Protein AF-A0AAE3ZA88-F1 (afdb_monomer_lite)

Organism: NCBI:txid1352928

Foldseek 3Di:
DDDDDPPPPPPDPDPPPDPVVVVVVVVVVVVVVVVVVVVVCVVDPDPVVCPVVVVVVVVVVVVVLVVVVVQQDQDPVQFGPPQDDDPVCRHPPHPSVVVCCCVVPVVVVVVVVVVVVVCVVVPDPDD

Secondary structure (DSSP, 8-state):
-PPP-------PPP--S--HHHHHHHHHHHHHHHHHHHHHHHHH--HHHHHHHHHHHHHHHHHHHHHHHHHT-B-TTSBBSSS-SSTTTTBSS-HHHHHHHIIIIIHHHHHHHHHHHHHHHHS----

Radius of gyration: 26.82 Å; chains: 1; bounding box: 41×98×63 Å

Structure (mmCIF, N/CA/C/O backbone):
data_AF-A0AAE3ZA88-F1
#
_entry.id   AF-A0AAE3ZA88-F1
#
loop_
_atom_site.group_PDB
_atom_site.id
_atom_site.type_symbol
_atom_site.label_atom_id
_atom_site.label_alt_id
_atom_site.label_comp_id
_atom_site.label_asym_id
_atom_site.label_entity_id
_atom_site.label_seq_id
_atom_site.pdbx_PDB_ins_code
_atom_site.Cartn_x
_atom_site.Cartn_y
_atom_site.Cartn_z
_atom_site.occupancy
_atom_site.B_iso_or_equiv
_atom_site.auth_seq_id
_atom_site.auth_comp_id
_atom_site.auth_asym_id
_atom_site.auth_atom_id
_atom_site.pdbx_PDB_model_num
ATOM 1 N N . MET A 1 1 ? 14.284 69.564 -26.352 1.00 39.41 1 MET A N 1
ATOM 2 C CA . MET A 1 1 ? 14.855 68.205 -26.454 1.00 39.41 1 MET A CA 1
ATOM 3 C C . MET A 1 1 ? 14.712 67.571 -25.082 1.00 39.41 1 MET A C 1
ATOM 5 O O . MET A 1 1 ? 15.468 67.920 -24.188 1.00 39.41 1 MET A O 1
ATOM 9 N N . THR A 1 2 ? 13.648 66.800 -24.874 1.00 43.59 2 THR A N 1
ATOM 10 C CA . THR A 1 2 ? 13.311 66.148 -23.598 1.00 43.59 2 THR A CA 1
ATOM 11 C C . THR A 1 2 ? 13.916 64.750 -23.550 1.00 43.59 2 THR A C 1
ATOM 13 O O . THR A 1 2 ? 13.962 64.069 -24.574 1.00 43.59 2 THR A O 1
ATOM 16 N N . LEU A 1 3 ? 14.408 64.382 -22.364 1.00 48.00 3 LEU A N 1
ATOM 17 C CA . LEU A 1 3 ? 14.983 63.083 -22.032 1.00 48.00 3 LEU A CA 1
ATOM 18 C C . LEU A 1 3 ? 14.007 61.953 -22.383 1.00 48.00 3 LEU A C 1
ATOM 20 O O . LEU A 1 3 ? 12.818 62.058 -22.096 1.00 48.00 3 LEU A O 1
ATOM 24 N N . GLY A 1 4 ? 14.519 60.903 -23.022 1.00 46.69 4 GLY A N 1
ATOM 25 C CA . GLY A 1 4 ? 13.799 59.648 -23.192 1.00 46.69 4 GLY A CA 1
ATOM 26 C C . GLY A 1 4 ? 13.935 58.819 -21.922 1.00 46.69 4 GLY A C 1
ATOM 27 O O . GLY A 1 4 ? 15.050 58.471 -21.538 1.00 46.69 4 GLY A O 1
ATOM 28 N N . ASP A 1 5 ? 12.805 58.542 -21.282 1.00 55.22 5 ASP A N 1
ATOM 29 C CA . ASP A 1 5 ? 12.684 57.591 -20.185 1.00 55.22 5 ASP A CA 1
ATOM 30 C C . ASP A 1 5 ? 12.864 56.166 -20.730 1.00 55.22 5 ASP A C 1
ATOM 32 O O . ASP A 1 5 ? 12.017 55.649 -21.462 1.00 55.22 5 ASP A O 1
ATOM 36 N N . ASP A 1 6 ? 13.986 55.534 -20.390 1.00 52.75 6 ASP A N 1
ATOM 37 C CA . ASP A 1 6 ? 14.231 54.115 -20.644 1.00 52.75 6 ASP A CA 1
ATOM 38 C C . ASP A 1 6 ? 13.546 53.305 -19.531 1.00 52.75 6 ASP A C 1
ATOM 40 O O . ASP A 1 6 ? 14.092 53.074 -18.450 1.00 52.75 6 ASP A O 1
ATOM 44 N N . VAL A 1 7 ? 12.282 52.944 -19.769 1.00 59.91 7 VAL A N 1
ATOM 45 C CA . VAL A 1 7 ? 11.532 52.001 -18.932 1.00 59.91 7 VAL A CA 1
ATOM 46 C C . VAL A 1 7 ? 12.104 50.609 -19.185 1.00 59.91 7 VAL A C 1
ATOM 48 O O . VAL A 1 7 ? 11.690 49.895 -20.096 1.00 59.91 7 VAL A O 1
ATOM 51 N N . THR A 1 8 ? 13.069 50.213 -18.362 1.00 55.62 8 THR A N 1
ATOM 52 C CA . THR A 1 8 ? 13.446 48.808 -18.221 1.00 55.62 8 THR A CA 1
ATOM 53 C C . THR A 1 8 ? 12.333 48.094 -17.460 1.00 55.62 8 THR A C 1
ATOM 55 O O . THR A 1 8 ? 12.287 48.076 -16.230 1.00 55.62 8 THR A O 1
ATOM 58 N N . ASP A 1 9 ? 11.402 47.524 -18.227 1.00 47.75 9 ASP A N 1
ATOM 59 C CA . ASP A 1 9 ? 10.426 46.538 -17.773 1.00 47.75 9 ASP A CA 1
ATOM 60 C C . ASP A 1 9 ? 11.183 45.339 -17.184 1.00 47.75 9 ASP A C 1
ATOM 62 O O . ASP A 1 9 ? 11.622 44.420 -17.880 1.00 47.75 9 ASP A O 1
ATOM 66 N N . THR A 1 10 ? 11.410 45.389 -15.871 1.00 55.22 10 THR A N 1
ATOM 67 C CA . THR A 1 10 ? 11.843 44.238 -15.083 1.00 55.22 10 THR A CA 1
ATOM 68 C C . THR A 1 10 ? 10.648 43.304 -14.968 1.00 55.22 10 THR A C 1
ATOM 70 O O . THR A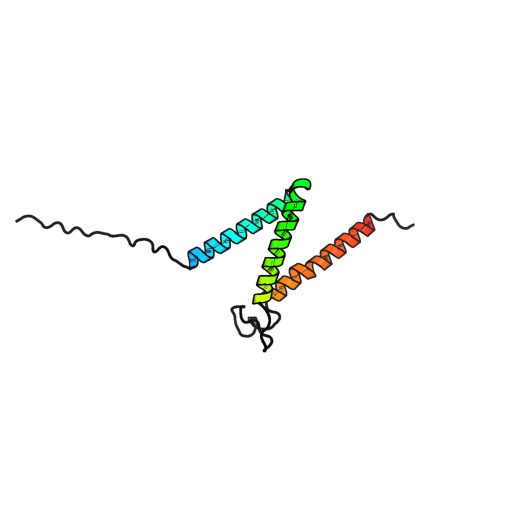 1 10 ? 9.974 43.238 -13.939 1.00 55.22 10 THR A O 1
ATOM 73 N N . ARG A 1 11 ? 10.374 42.563 -16.041 1.00 54.34 11 ARG A N 1
ATOM 74 C CA . ARG A 1 11 ? 9.493 41.409 -15.961 1.00 54.34 11 ARG A CA 1
ATOM 75 C C . ARG A 1 11 ? 10.243 40.328 -15.193 1.00 54.34 11 ARG A C 1
ATOM 77 O O . ARG A 1 11 ? 11.149 39.685 -15.723 1.00 54.34 11 ARG A O 1
ATOM 84 N N . ALA A 1 12 ? 9.898 40.173 -13.916 1.00 57.25 12 ALA A N 1
ATOM 85 C CA . ALA A 1 12 ? 10.302 39.012 -13.136 1.00 57.25 12 ALA A CA 1
ATOM 86 C C . ALA A 1 12 ? 9.965 37.740 -13.937 1.00 57.25 12 ALA A C 1
ATOM 88 O O . ALA A 1 12 ? 8.911 37.704 -14.582 1.00 57.25 12 ALA A O 1
ATOM 89 N N . PRO A 1 13 ? 10.828 36.710 -13.937 1.00 55.28 13 PRO A N 1
ATOM 90 C CA . PRO A 1 13 ? 10.462 35.440 -14.539 1.00 55.28 13 PRO A CA 1
ATOM 91 C C . PRO A 1 13 ? 9.198 34.939 -13.836 1.00 55.28 13 PRO A C 1
ATOM 93 O O . PRO A 1 13 ? 9.199 34.724 -12.623 1.00 55.28 13 PRO A O 1
ATOM 96 N N . GLU A 1 14 ? 8.109 34.815 -14.597 1.00 54.88 14 GLU A N 1
ATOM 97 C CA . GLU A 1 14 ? 6.898 34.128 -14.155 1.00 54.88 14 GLU A CA 1
ATOM 98 C C . GLU A 1 14 ? 7.341 32.756 -13.622 1.00 54.88 14 GLU A C 1
ATOM 100 O O . GLU A 1 14 ? 8.092 32.064 -14.321 1.00 54.88 14 GLU A O 1
ATOM 105 N N . PRO A 1 15 ? 6.963 32.359 -12.397 1.00 54.22 15 PRO A N 1
ATOM 106 C CA . PRO A 1 15 ? 7.306 31.039 -11.902 1.00 54.22 15 PRO A CA 1
ATOM 107 C C . PRO A 1 15 ? 6.656 30.004 -12.822 1.00 54.22 15 PRO A C 1
ATOM 109 O O . PRO A 1 15 ? 5.435 29.852 -12.846 1.00 54.22 15 PRO A O 1
ATOM 112 N N . ASP A 1 16 ? 7.496 29.328 -13.603 1.00 58.72 16 ASP A N 1
ATOM 113 C CA . ASP A 1 16 ? 7.119 28.222 -14.470 1.00 58.72 16 ASP A CA 1
ATOM 114 C C . ASP A 1 16 ? 6.375 27.174 -13.631 1.00 58.72 16 ASP A C 1
ATOM 116 O O . ASP A 1 16 ? 6.922 26.575 -12.701 1.00 58.72 16 ASP A O 1
ATOM 120 N N . GLY A 1 17 ? 5.081 27.014 -13.906 1.00 57.22 17 GLY A N 1
ATOM 121 C CA . GLY A 1 17 ? 4.135 26.248 -13.092 1.00 57.22 17 GLY A CA 1
ATOM 122 C C . GLY A 1 17 ? 4.332 24.731 -13.130 1.00 57.22 17 GLY A C 1
ATOM 123 O O . GLY A 1 17 ? 3.452 23.992 -12.688 1.00 57.22 17 GLY A O 1
ATOM 124 N N . THR A 1 18 ? 5.454 24.237 -13.654 1.00 63.47 18 THR A N 1
ATOM 125 C CA . THR A 1 18 ? 5.627 22.808 -13.925 1.00 63.47 18 THR A CA 1
ATOM 126 C C . THR A 1 18 ? 7.042 22.329 -13.630 1.00 63.47 18 THR A C 1
ATOM 128 O O . THR A 1 18 ? 7.685 21.719 -14.474 1.00 63.47 18 THR A O 1
ATOM 131 N N . ASP A 1 19 ? 7.530 22.547 -12.408 1.00 68.94 19 ASP A N 1
ATOM 132 C CA . ASP A 1 19 ? 8.640 21.736 -11.900 1.00 68.94 19 ASP A CA 1
ATOM 133 C C . ASP A 1 19 ? 8.111 20.315 -11.610 1.00 68.94 19 ASP A C 1
ATOM 135 O O . ASP A 1 19 ? 7.394 20.134 -10.619 1.00 68.94 19 ASP A O 1
ATOM 139 N N . PRO A 1 20 ? 8.427 19.292 -12.431 1.00 64.62 20 PRO A N 1
ATOM 140 C CA . PRO A 1 20 ? 7.915 17.933 -12.242 1.00 64.62 20 PRO A CA 1
ATOM 141 C C . PRO A 1 20 ? 8.281 17.358 -10.866 1.00 64.62 20 PRO A C 1
ATOM 143 O O . PRO A 1 20 ? 7.528 16.564 -10.308 1.00 64.62 20 PRO A O 1
ATOM 146 N N . THR A 1 21 ? 9.378 17.825 -10.262 1.00 79.44 21 THR A N 1
ATOM 147 C CA . THR A 1 21 ? 9.819 17.363 -8.942 1.00 79.44 21 THR A CA 1
ATOM 148 C C . THR A 1 21 ? 8.940 17.889 -7.805 1.00 79.44 21 THR A C 1
ATOM 150 O O . THR A 1 21 ? 8.833 17.249 -6.754 1.00 79.44 21 THR A O 1
ATOM 153 N N . ARG A 1 22 ? 8.268 19.031 -8.009 1.00 80.69 22 ARG A N 1
ATOM 154 C CA . ARG A 1 22 ? 7.280 19.567 -7.068 1.00 80.69 22 ARG A CA 1
ATOM 155 C C . ARG A 1 22 ? 6.018 18.708 -7.062 1.00 80.69 22 ARG A C 1
ATOM 157 O O . ARG A 1 22 ? 5.573 18.310 -5.990 1.00 80.69 22 ARG A O 1
ATOM 164 N N . TRP A 1 23 ? 5.494 18.367 -8.240 1.00 78.12 23 TRP A N 1
ATOM 165 C CA . TRP A 1 23 ? 4.314 17.504 -8.379 1.00 78.12 23 TRP A CA 1
ATOM 166 C C . TRP A 1 23 ? 4.553 16.105 -7.799 1.00 78.12 23 TRP A C 1
ATOM 168 O O . TRP A 1 23 ? 3.680 15.556 -7.125 1.00 78.12 23 TRP A O 1
ATOM 178 N N . ASP A 1 24 ? 5.748 15.544 -8.001 1.00 87.50 24 ASP A N 1
ATOM 179 C CA . ASP A 1 24 ? 6.134 14.260 -7.405 1.00 87.50 24 ASP A CA 1
ATOM 180 C C . ASP A 1 24 ? 6.169 14.323 -5.872 1.00 87.50 24 ASP A C 1
ATOM 182 O O . ASP A 1 24 ? 5.737 13.388 -5.192 1.00 87.50 24 ASP A O 1
ATOM 186 N N . ARG A 1 25 ? 6.643 15.442 -5.311 1.00 89.19 25 ARG A N 1
ATOM 187 C CA . ARG A 1 25 ? 6.671 15.662 -3.861 1.00 89.19 25 ARG A CA 1
ATOM 188 C C . ARG A 1 25 ? 5.269 15.795 -3.280 1.00 89.19 25 ARG A C 1
ATOM 190 O O . ARG A 1 25 ? 4.978 15.107 -2.309 1.00 89.19 25 ARG A O 1
ATOM 197 N N . GLU A 1 26 ? 4.417 16.615 -3.888 1.00 90.56 26 GLU A N 1
ATOM 198 C CA . GLU A 1 26 ? 3.032 16.825 -3.442 1.00 90.56 26 GLU A CA 1
ATOM 199 C C . GLU A 1 26 ? 2.230 15.517 -3.496 1.00 90.56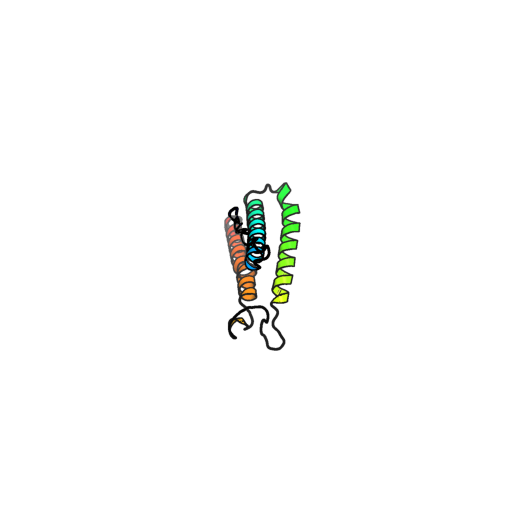 26 GLU A C 1
ATOM 201 O O . GLU A 1 26 ? 1.523 15.174 -2.550 1.00 90.56 26 GLU A O 1
ATOM 206 N N . ARG A 1 27 ? 2.400 14.717 -4.560 1.00 89.88 27 ARG A N 1
ATOM 207 C CA . ARG A 1 27 ? 1.797 13.377 -4.647 1.00 89.88 27 ARG A CA 1
ATOM 208 C C . ARG A 1 27 ? 2.291 12.454 -3.543 1.00 89.88 27 ARG A C 1
ATOM 210 O O . ARG A 1 27 ? 1.492 11.736 -2.947 1.00 89.88 27 ARG A O 1
ATOM 217 N N . ARG A 1 28 ? 3.600 12.451 -3.279 1.00 91.62 28 ARG A N 1
ATOM 218 C CA . ARG A 1 28 ? 4.187 11.637 -2.212 1.00 91.62 28 ARG A CA 1
ATOM 219 C C . ARG A 1 28 ? 3.647 12.048 -0.843 1.00 91.62 28 ARG A C 1
ATOM 221 O O . ARG A 1 28 ? 3.320 11.173 -0.053 1.00 91.62 28 ARG A O 1
ATOM 228 N N . GLU A 1 29 ? 3.570 13.343 -0.571 1.00 94.38 29 GLU A N 1
ATOM 229 C CA . GLU A 1 29 ? 3.064 13.894 0.689 1.00 94.38 29 GLU A CA 1
ATOM 230 C C . GLU A 1 29 ? 1.593 13.531 0.901 1.00 94.38 29 GLU A C 1
ATOM 232 O O . GLU A 1 29 ? 1.269 12.910 1.905 1.00 94.38 29 GLU A O 1
ATOM 237 N N . ALA A 1 30 ? 0.740 13.734 -0.106 1.00 92.50 30 ALA A N 1
ATOM 238 C CA . ALA A 1 30 ? -0.674 13.365 -0.027 1.00 92.50 30 ALA A CA 1
ATOM 239 C C . ALA A 1 30 ? -0.902 11.865 0.247 1.00 92.50 30 ALA A C 1
ATOM 241 O O . ALA A 1 30 ? -1.840 11.490 0.953 1.00 92.50 30 ALA A O 1
ATOM 242 N N . VAL A 1 31 ? -0.056 10.988 -0.310 1.00 91.56 31 VAL A N 1
ATOM 243 C CA . VAL A 1 31 ? -0.113 9.547 -0.014 1.00 91.56 31 VAL A CA 1
ATOM 244 C C . VAL A 1 31 ? 0.275 9.270 1.437 1.00 91.56 31 VAL A C 1
ATOM 246 O O . VAL A 1 31 ? -0.386 8.462 2.084 1.00 91.56 31 VAL A O 1
ATOM 249 N N . LEU A 1 32 ? 1.322 9.920 1.951 1.00 93.44 32 LEU A N 1
ATOM 250 C CA . LEU A 1 32 ? 1.766 9.733 3.334 1.00 93.44 32 LEU A CA 1
ATOM 251 C C . LEU A 1 32 ? 0.735 10.253 4.336 1.00 93.44 32 LEU A C 1
ATOM 253 O O . LEU A 1 32 ? 0.379 9.513 5.245 1.00 93.44 32 LEU A O 1
ATOM 257 N N . ASP A 1 33 ? 0.166 11.435 4.106 1.00 92.94 33 ASP A N 1
ATOM 258 C CA . ASP A 1 33 ? -0.887 12.002 4.956 1.00 92.94 33 ASP A CA 1
ATOM 259 C C . ASP A 1 33 ? -2.107 11.074 5.047 1.00 92.94 33 ASP A C 1
ATOM 261 O O . ASP A 1 33 ? -2.703 10.886 6.110 1.00 92.94 33 ASP A O 1
ATOM 265 N N . GLN A 1 34 ? -2.482 10.450 3.926 1.00 89.12 34 GLN A N 1
ATOM 266 C CA . GLN A 1 34 ? -3.572 9.480 3.908 1.00 89.12 34 GLN A CA 1
ATOM 267 C C . GLN A 1 34 ? -3.236 8.224 4.725 1.00 89.12 34 GLN A C 1
ATOM 269 O O . GLN A 1 34 ? -4.129 7.678 5.376 1.00 89.12 34 GLN A O 1
ATOM 274 N N . LEU A 1 35 ? -1.986 7.752 4.698 1.00 90.94 35 LEU A N 1
ATOM 275 C CA . LEU A 1 35 ? -1.550 6.618 5.517 1.00 90.94 35 LEU A CA 1
ATOM 276 C C . LEU A 1 35 ? -1.534 6.984 7.006 1.00 90.94 35 LEU A C 1
ATOM 278 O O . LEU A 1 35 ? -2.082 6.231 7.807 1.00 90.94 35 LEU A O 1
ATOM 282 N N . ASP A 1 36 ? -1.021 8.162 7.358 1.00 91.12 36 ASP A N 1
ATOM 283 C CA . ASP A 1 36 ? -0.999 8.657 8.738 1.00 91.12 36 ASP A CA 1
ATOM 284 C C . ASP A 1 36 ? -2.419 8.781 9.305 1.00 91.12 36 ASP A C 1
ATOM 286 O O . ASP A 1 36 ? -2.692 8.357 10.430 1.00 91.12 36 ASP A O 1
ATOM 290 N N . ARG A 1 37 ? -3.369 9.268 8.495 1.00 87.81 37 ARG A N 1
ATOM 291 C CA . ARG A 1 37 ? -4.790 9.316 8.864 1.00 87.81 37 ARG A CA 1
ATOM 292 C C . ARG A 1 37 ? -5.378 7.927 9.123 1.00 87.81 37 ARG A C 1
ATOM 294 O O . ARG A 1 37 ? -6.196 7.775 10.029 1.00 87.81 37 ARG A O 1
ATOM 301 N N . LEU A 1 38 ? -5.028 6.924 8.318 1.00 85.50 38 LEU A N 1
ATOM 302 C CA . LEU A 1 38 ? -5.511 5.554 8.519 1.00 85.50 38 LEU A CA 1
ATOM 303 C C . LEU A 1 38 ? -4.922 4.93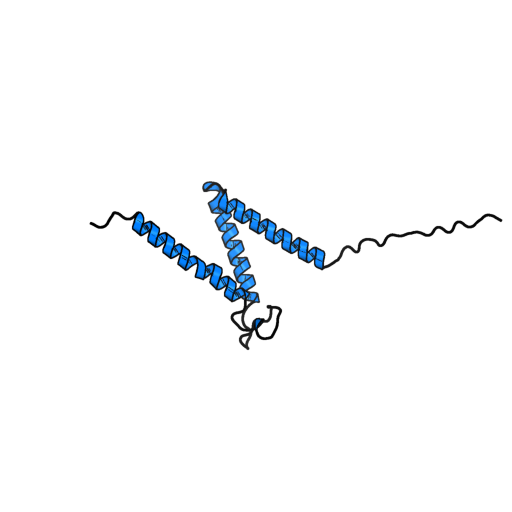2 9.790 1.00 85.50 38 LEU A C 1
ATOM 305 O O . LEU A 1 38 ? -5.653 4.267 10.527 1.00 85.50 38 LEU A O 1
ATOM 309 N N . ASP A 1 39 ? -3.645 5.186 10.071 1.00 86.06 39 ASP A N 1
ATOM 310 C CA . ASP A 1 39 ? -2.996 4.744 11.306 1.00 86.06 39 ASP A CA 1
ATOM 311 C C . ASP A 1 39 ? -3.618 5.401 12.543 1.00 86.06 39 ASP A C 1
ATOM 313 O O . ASP A 1 39 ? -3.794 4.743 13.569 1.00 86.06 39 ASP A O 1
ATOM 317 N N . GLU A 1 40 ? -3.988 6.678 12.444 1.00 86.06 40 GLU A N 1
ATOM 318 C CA . GLU A 1 40 ? -4.688 7.407 13.500 1.00 86.06 40 GLU A CA 1
ATOM 319 C C . GLU A 1 40 ? -6.042 6.773 13.821 1.00 86.06 40 GLU A C 1
ATOM 321 O O . GLU A 1 40 ? -6.321 6.405 14.962 1.00 86.06 40 GLU A O 1
ATOM 326 N N . VAL A 1 41 ? -6.851 6.544 12.784 1.00 83.62 41 VAL A N 1
ATOM 327 C CA . VAL A 1 41 ? -8.147 5.871 12.913 1.00 83.62 41 VAL A CA 1
ATOM 328 C C . VAL A 1 41 ? -7.975 4.490 13.543 1.00 83.62 41 VAL A C 1
ATOM 330 O O . VAL A 1 41 ? -8.721 4.138 14.453 1.00 83.62 41 VAL A O 1
ATOM 333 N N . ALA A 1 42 ? -6.980 3.714 13.111 1.00 82.12 42 ALA A N 1
ATOM 334 C CA . ALA A 1 42 ? -6.722 2.388 13.663 1.00 82.12 42 ALA A CA 1
ATOM 335 C C . ALA A 1 42 ? -6.293 2.408 15.144 1.00 82.12 42 ALA A C 1
ATOM 337 O O . ALA A 1 42 ? -6.550 1.433 15.853 1.00 82.12 42 ALA A O 1
ATOM 338 N N . ARG A 1 43 ? -5.640 3.483 15.611 1.00 82.00 43 ARG A N 1
ATOM 339 C CA . ARG A 1 43 ? -5.188 3.639 17.003 1.00 82.00 43 ARG A CA 1
ATOM 340 C C . ARG A 1 43 ? -6.280 4.154 17.937 1.00 82.00 43 ARG A C 1
ATOM 342 O O . ARG A 1 43 ? -6.368 3.664 19.060 1.00 82.00 43 ARG A O 1
ATOM 349 N N . GLU A 1 44 ? -7.084 5.114 17.489 1.00 80.31 44 GLU A N 1
ATOM 350 C CA . GLU A 1 44 ? -7.984 5.878 18.368 1.00 80.31 44 GLU A CA 1
ATOM 351 C C . GLU A 1 44 ? -9.479 5.621 18.129 1.00 80.31 44 GLU A C 1
ATOM 353 O O . GLU A 1 44 ? -10.316 6.051 18.922 1.00 80.31 44 GLU A O 1
ATOM 358 N N . GLY A 1 45 ? -9.848 4.932 17.046 1.00 74.75 45 GLY A N 1
ATOM 359 C CA . GLY A 1 45 ? -11.246 4.789 16.649 1.00 74.75 45 GLY A CA 1
ATOM 360 C C . GLY A 1 45 ? -12.104 3.953 17.608 1.00 74.75 45 GLY A C 1
ATOM 361 O O . GLY A 1 45 ? -11.683 2.927 18.145 1.00 74.75 45 GLY A O 1
ATOM 362 N N . GLU A 1 46 ? -13.366 4.354 17.765 1.00 73.75 46 GLU A N 1
ATOM 363 C CA . GLU A 1 46 ? -14.378 3.559 18.464 1.00 73.75 46 GLU A CA 1
ATOM 364 C C . GLU A 1 46 ? -14.816 2.350 17.615 1.00 73.75 46 GLU A C 1
ATOM 366 O O . GLU A 1 46 ? -15.036 2.456 16.404 1.00 73.75 46 GLU A O 1
ATOM 371 N N . ALA A 1 47 ? -14.961 1.184 18.253 1.00 68.75 47 ALA A N 1
ATOM 372 C CA . ALA A 1 47 ? -15.141 -0.107 17.579 1.00 68.75 47 ALA A CA 1
ATOM 373 C C . ALA A 1 47 ? -16.351 -0.169 16.621 1.00 68.75 47 ALA A C 1
ATOM 375 O O . ALA A 1 47 ? -16.257 -0.793 15.559 1.00 68.75 47 ALA A O 1
ATOM 376 N N . ASP A 1 48 ? -17.456 0.499 16.960 1.00 66.12 48 ASP A N 1
ATOM 377 C CA . ASP A 1 48 ? -18.703 0.468 16.180 1.00 66.12 48 ASP A CA 1
ATOM 378 C C . ASP A 1 48 ? -18.608 1.253 14.862 1.00 66.12 48 ASP A C 1
ATOM 380 O O . ASP A 1 48 ? -19.222 0.884 13.858 1.00 66.12 48 ASP A O 1
ATOM 384 N N . THR A 1 49 ? -17.771 2.289 14.823 1.00 66.75 49 THR A N 1
ATOM 385 C CA . THR A 1 49 ? -17.501 3.099 13.623 1.00 66.75 49 THR A CA 1
ATOM 386 C C . THR A 1 49 ? -16.351 2.513 12.800 1.00 66.75 49 THR A C 1
ATOM 388 O O . THR A 1 49 ? -16.281 2.694 11.581 1.00 66.75 49 THR A O 1
ATOM 391 N N . LEU A 1 50 ? -15.453 1.774 13.457 1.00 71.44 50 LEU A N 1
ATOM 392 C CA . LEU A 1 50 ? -14.258 1.208 12.848 1.00 71.44 50 LEU A CA 1
ATOM 393 C C . LEU A 1 50 ? -14.533 0.039 11.913 1.00 71.44 50 LEU A C 1
ATOM 395 O O . LEU A 1 50 ? -13.893 -0.044 10.873 1.00 71.44 50 LEU A O 1
ATOM 399 N N . LEU A 1 51 ? -15.439 -0.881 12.244 1.00 74.56 51 LEU A N 1
ATOM 400 C CA . LEU A 1 51 ? -15.545 -2.138 11.489 1.00 74.56 51 LEU A CA 1
ATOM 401 C C . LEU A 1 51 ? -15.923 -1.962 10.002 1.00 74.56 51 LEU A C 1
ATOM 403 O O . LEU A 1 51 ? -15.266 -2.581 9.155 1.00 74.56 51 LEU A O 1
ATOM 407 N N . PRO A 1 52 ? -16.923 -1.137 9.633 1.00 74.44 52 PRO A N 1
ATOM 408 C CA . PRO A 1 52 ? -17.262 -0.917 8.227 1.00 74.44 52 PRO A CA 1
ATOM 409 C C . PRO A 1 52 ? -16.150 -0.181 7.471 1.00 74.44 52 PRO A C 1
ATOM 411 O O . PRO A 1 52 ? -15.787 -0.590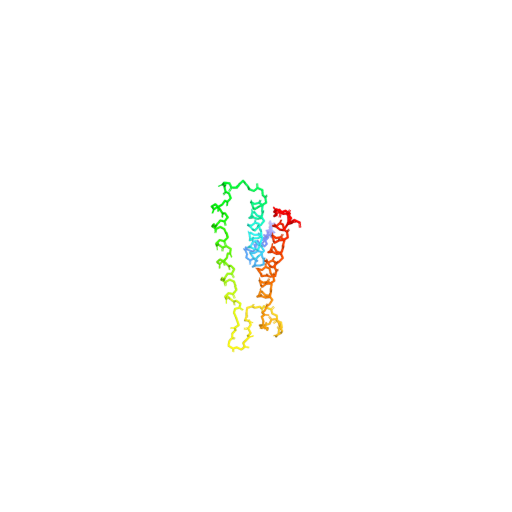 6.367 1.00 74.44 52 PRO A O 1
ATOM 414 N N . LEU A 1 53 ? -15.575 0.854 8.095 1.00 76.56 53 LEU A N 1
ATOM 415 C CA . LEU A 1 53 ? -14.501 1.665 7.521 1.00 76.56 53 LEU A CA 1
ATOM 416 C C . LEU A 1 53 ? -13.216 0.847 7.336 1.00 76.56 53 LEU A C 1
ATOM 418 O O . LEU A 1 53 ? -12.607 0.861 6.268 1.00 76.56 53 LEU A O 1
ATOM 422 N N . ALA A 1 54 ? -12.839 0.065 8.345 1.00 79.75 54 ALA A N 1
ATOM 423 C CA . ALA A 1 54 ? -11.680 -0.812 8.301 1.00 79.75 54 ALA A CA 1
ATOM 424 C C . ALA A 1 54 ? -11.819 -1.842 7.182 1.00 79.75 54 ALA A C 1
ATOM 426 O O . ALA A 1 54 ? -10.858 -2.092 6.466 1.00 79.75 54 ALA A O 1
ATOM 427 N N . ARG A 1 55 ? -13.008 -2.421 6.966 1.00 81.00 55 ARG A N 1
ATOM 428 C CA . ARG A 1 55 ? -13.193 -3.413 5.899 1.00 81.00 55 ARG A CA 1
ATOM 429 C C . ARG A 1 55 ? -12.996 -2.813 4.509 1.00 81.00 55 ARG A C 1
ATOM 431 O O . ARG A 1 55 ? -12.317 -3.431 3.688 1.00 81.00 55 ARG A O 1
ATOM 438 N N . SER A 1 56 ? -13.575 -1.642 4.237 1.00 85.81 56 SER A N 1
ATOM 439 C CA . SER A 1 56 ? -13.409 -0.978 2.940 1.00 85.81 56 SER A CA 1
ATOM 440 C C . SER A 1 56 ? -11.970 -0.527 2.710 1.00 85.81 56 SER A C 1
ATOM 442 O O . SER A 1 56 ? -11.437 -0.738 1.623 1.00 85.81 56 SER A O 1
ATOM 444 N N . GLU A 1 57 ? -11.317 0.037 3.726 1.00 86.25 57 GLU A N 1
ATOM 445 C CA . GLU A 1 57 ? -9.943 0.529 3.596 1.00 86.25 57 GLU A CA 1
ATOM 446 C C . GLU A 1 57 ? -8.929 -0.617 3.506 1.00 86.25 57 GLU A C 1
ATOM 448 O O . GLU A 1 57 ? -8.067 -0.599 2.629 1.00 86.25 57 GLU A O 1
ATOM 453 N N . LEU 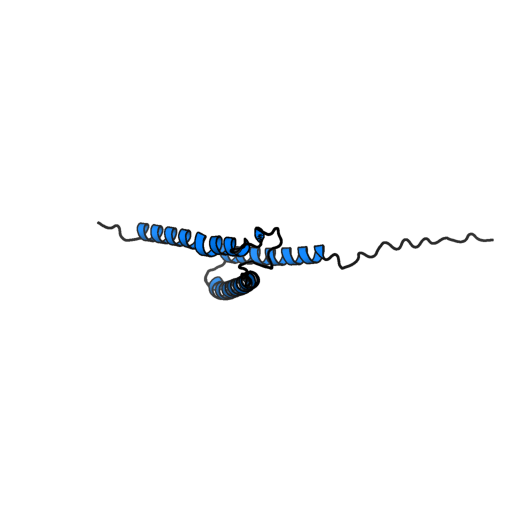A 1 58 ? -9.087 -1.685 4.296 1.00 86.50 58 LEU A N 1
ATOM 454 C CA . LEU A 1 58 ? -8.279 -2.899 4.145 1.00 86.50 58 LEU A CA 1
ATOM 455 C C . LEU A 1 58 ? -8.425 -3.487 2.742 1.00 86.50 58 LEU A C 1
ATOM 457 O O . LEU A 1 58 ? -7.427 -3.861 2.130 1.00 86.50 58 LEU A O 1
ATOM 461 N N . TYR A 1 59 ? -9.647 -3.540 2.203 1.00 88.94 59 TYR A N 1
ATOM 462 C CA . TYR A 1 59 ? -9.853 -4.016 0.839 1.00 88.94 59 TYR A CA 1
ATOM 463 C C . TYR A 1 59 ? -9.090 -3.147 -0.168 1.00 88.94 59 TYR A C 1
ATOM 465 O O . TYR A 1 59 ? -8.280 -3.676 -0.930 1.00 88.94 59 TYR A O 1
ATOM 473 N N . ARG A 1 60 ? -9.257 -1.819 -0.114 1.00 88.81 60 ARG A N 1
ATOM 474 C CA . ARG A 1 60 ? -8.557 -0.873 -1.002 1.00 88.81 60 ARG A CA 1
ATOM 475 C C . ARG A 1 60 ? -7.036 -0.977 -0.901 1.00 88.81 60 ARG A C 1
ATOM 477 O O . ARG A 1 60 ? -6.368 -0.944 -1.934 1.00 88.81 60 ARG A O 1
ATOM 484 N N . LEU A 1 61 ? -6.492 -1.140 0.305 1.00 90.31 61 LEU A N 1
ATOM 485 C CA . LEU A 1 61 ? -5.057 -1.323 0.524 1.00 90.31 61 LEU A CA 1
ATOM 486 C C . LEU A 1 61 ? -4.569 -2.652 -0.054 1.00 90.31 61 LEU A C 1
ATOM 488 O O . LEU A 1 61 ? -3.544 -2.677 -0.732 1.00 90.31 61 LEU A O 1
ATOM 492 N N . THR A 1 62 ? -5.307 -3.748 0.151 1.00 91.88 62 THR A N 1
ATOM 493 C CA . THR A 1 62 ? -4.924 -5.044 -0.430 1.00 91.88 62 THR A CA 1
ATOM 494 C C . THR A 1 62 ? -4.992 -5.043 -1.954 1.00 91.88 62 THR A C 1
ATOM 496 O O . THR A 1 62 ? -4.100 -5.600 -2.583 1.00 91.88 62 THR A O 1
ATOM 499 N N . GLU A 1 63 ? -5.986 -4.385 -2.556 1.00 94.12 63 GLU A N 1
ATOM 500 C CA . GLU A 1 63 ? -6.081 -4.238 -4.013 1.00 94.12 63 GLU A CA 1
ATOM 501 C C . GLU A 1 63 ? -4.943 -3.380 -4.569 1.00 94.12 63 GLU A C 1
ATOM 503 O O . GLU A 1 63 ? -4.258 -3.794 -5.503 1.00 94.12 63 GLU A O 1
ATOM 508 N N . SER A 1 64 ? -4.675 -2.231 -3.945 1.00 91.44 64 SER A N 1
ATOM 509 C CA . SER A 1 64 ? -3.552 -1.362 -4.323 1.00 91.44 64 SER A CA 1
ATOM 510 C C . SER A 1 64 ? -2.213 -2.096 -4.220 1.00 91.44 64 SER A C 1
ATOM 512 O O . SER A 1 64 ? -1.368 -1.985 -5.105 1.00 91.44 64 SER A O 1
ATOM 514 N N . LEU A 1 65 ? -2.029 -2.901 -3.169 1.00 93.44 65 LEU A N 1
ATOM 515 C CA . LEU A 1 65 ? -0.818 -3.692 -2.981 1.00 93.44 65 LEU A CA 1
ATOM 516 C C . LEU A 1 65 ? -0.694 -4.818 -4.011 1.00 93.44 65 LEU A C 1
ATOM 518 O O . LEU A 1 65 ? 0.401 -5.046 -4.515 1.00 93.44 65 LEU A O 1
ATOM 522 N N . ARG A 1 66 ? -1.791 -5.508 -4.354 1.00 94.44 66 ARG A N 1
ATOM 523 C CA . ARG A 1 66 ? -1.791 -6.509 -5.434 1.00 94.44 66 ARG A CA 1
ATOM 524 C C . ARG A 1 66 ? -1.383 -5.873 -6.758 1.00 94.44 66 ARG A C 1
ATOM 526 O O . ARG A 1 66 ? -0.496 -6.411 -7.408 1.00 94.44 66 ARG A O 1
ATOM 533 N N . ALA A 1 67 ? -1.961 -4.724 -7.106 1.00 95.06 67 ALA A N 1
ATOM 534 C CA . ALA A 1 67 ? -1.614 -3.994 -8.323 1.00 95.06 67 ALA A CA 1
ATOM 535 C C . ALA A 1 67 ? -0.130 -3.581 -8.349 1.00 95.06 67 ALA A C 1
ATOM 537 O O . ALA A 1 67 ? 0.552 -3.803 -9.346 1.00 95.06 67 ALA A O 1
ATOM 538 N N . LEU A 1 68 ? 0.400 -3.068 -7.231 1.00 92.62 68 LEU A N 1
ATOM 539 C CA . LEU A 1 68 ? 1.821 -2.729 -7.114 1.00 92.62 68 LEU A CA 1
ATOM 540 C C . LEU A 1 68 ? 2.723 -3.965 -7.268 1.00 92.62 68 LEU A C 1
ATOM 542 O O . LEU A 1 68 ? 3.745 -3.921 -7.946 1.00 92.62 68 LEU A O 1
ATOM 546 N N . LEU A 1 69 ? 2.375 -5.083 -6.631 1.00 92.81 69 LEU A N 1
ATOM 547 C CA . LEU A 1 69 ? 3.166 -6.312 -6.723 1.00 92.81 69 LEU A CA 1
ATOM 548 C C . LEU A 1 69 ? 3.121 -6.937 -8.123 1.00 92.81 69 LEU A C 1
ATOM 550 O O . LEU A 1 69 ? 4.119 -7.531 -8.544 1.00 92.81 69 LEU A O 1
ATOM 554 N N . ASP A 1 70 ? 2.002 -6.774 -8.830 1.00 93.50 70 ASP A N 1
ATOM 555 C CA . ASP A 1 70 ? 1.810 -7.215 -10.211 1.00 93.50 70 ASP A CA 1
ATOM 556 C C . ASP A 1 70 ? 2.762 -6.492 -11.173 1.00 93.50 70 ASP A C 1
ATOM 558 O O . ASP A 1 70 ? 3.468 -7.121 -11.962 1.00 93.50 70 ASP A O 1
ATOM 562 N N . GLU A 1 71 ? 2.901 -5.176 -11.014 1.00 91.94 71 GLU A N 1
ATOM 563 C CA . GLU A 1 71 ? 3.861 -4.367 -11.771 1.00 91.94 71 GLU A CA 1
ATOM 564 C C . GLU A 1 71 ? 5.322 -4.820 -11.543 1.00 91.94 71 GLU A C 1
ATOM 566 O O . GLU A 1 71 ? 6.183 -4.710 -12.421 1.00 91.94 71 GLU A O 1
ATOM 571 N N . HIS A 1 72 ? 5.605 -5.417 -10.384 1.00 91.88 72 HIS A N 1
ATOM 572 C CA . HIS A 1 72 ? 6.925 -5.931 -10.037 1.00 91.88 72 HIS A CA 1
ATOM 573 C C . HIS A 1 72 ? 7.171 -7.395 -10.432 1.00 91.88 72 HIS A C 1
ATOM 575 O O . HIS A 1 72 ? 8.226 -7.920 -10.069 1.00 91.88 72 HIS A O 1
ATOM 581 N N . GLN A 1 73 ? 6.272 -8.058 -11.167 1.00 88.25 73 GLN A N 1
ATOM 582 C CA . GLN A 1 73 ? 6.452 -9.455 -11.580 1.00 88.25 73 GLN A CA 1
ATOM 583 C C . GLN A 1 73 ? 7.784 -9.715 -12.322 1.00 88.25 73 GLN A C 1
ATOM 585 O O . GLN A 1 73 ? 8.323 -8.842 -13.020 1.00 88.25 73 GLN A O 1
ATOM 590 N N . PRO A 1 74 ? 8.353 -10.931 -12.195 1.00 87.62 74 PRO A N 1
ATOM 591 C CA . PRO A 1 74 ? 9.536 -11.298 -12.949 1.00 87.62 74 PRO A CA 1
ATOM 592 C C . PRO A 1 74 ? 9.173 -11.444 -14.427 1.00 87.62 74 PRO A C 1
ATOM 594 O O . PRO A 1 74 ? 8.190 -12.082 -14.788 1.00 87.62 74 PRO A O 1
ATOM 597 N N . ASN A 1 75 ? 10.005 -10.894 -15.306 1.00 83.44 75 ASN A N 1
ATOM 598 C CA . ASN A 1 75 ? 9.898 -11.164 -16.735 1.00 83.44 75 ASN A CA 1
ATOM 599 C C . ASN A 1 75 ? 10.373 -12.587 -17.087 1.00 83.44 75 ASN A C 1
ATOM 601 O O . ASN A 1 75 ? 10.878 -13.319 -16.238 1.00 83.44 75 ASN A O 1
ATOM 605 N N . GLU A 1 76 ? 10.314 -12.930 -18.374 1.00 83.56 76 GLU A N 1
ATOM 606 C CA . GLU A 1 76 ? 10.771 -14.209 -18.948 1.00 83.56 76 GLU A CA 1
ATOM 607 C C . GLU A 1 76 ? 12.213 -14.605 -18.570 1.00 83.56 76 GLU A C 1
ATOM 609 O O . GLU A 1 76 ? 12.584 -15.772 -18.633 1.00 83.56 76 GLU A O 1
ATOM 614 N N . HIS A 1 77 ? 13.042 -13.649 -18.145 1.00 80.44 77 HIS A N 1
ATOM 615 C CA . HIS A 1 77 ? 14.416 -13.882 -17.700 1.00 80.44 77 HIS A CA 1
ATOM 616 C C . HIS A 1 77 ? 14.577 -13.887 -16.171 1.00 80.44 77 HIS A C 1
ATOM 618 O O . HIS A 1 77 ? 15.704 -13.776 -15.677 1.00 80.44 77 HIS A O 1
ATOM 624 N N . GLY A 1 78 ? 13.479 -13.949 -15.413 1.00 83.12 78 GLY A N 1
ATOM 625 C CA . GLY A 1 78 ? 13.489 -13.934 -13.951 1.00 83.12 78 GLY A CA 1
ATOM 626 C C . GLY A 1 78 ? 13.933 -12.592 -13.360 1.00 83.12 78 GLY A C 1
ATOM 627 O O . GLY A 1 78 ? 14.598 -12.567 -12.321 1.00 83.12 78 GLY A O 1
ATOM 628 N N . ARG A 1 79 ? 13.652 -11.471 -14.043 1.00 83.75 79 ARG A N 1
ATOM 629 C CA . ARG A 1 79 ? 14.067 -10.124 -13.612 1.00 83.75 79 ARG A CA 1
ATOM 630 C C . ARG A 1 79 ? 12.895 -9.155 -13.490 1.00 83.75 79 ARG A C 1
ATOM 632 O O . ARG A 1 79 ? 12.054 -9.104 -14.382 1.00 83.75 79 ARG A O 1
ATOM 639 N N . CYS A 1 80 ? 12.899 -8.324 -12.451 1.00 88.12 80 CYS A N 1
ATOM 640 C CA . CYS A 1 80 ? 11.968 -7.199 -12.327 1.00 88.12 80 CYS A CA 1
ATOM 641 C C . CYS A 1 80 ? 12.420 -6.047 -13.243 1.00 88.12 80 CYS A C 1
ATOM 643 O O . CYS A 1 80 ? 13.601 -5.682 -13.247 1.00 88.12 80 CYS A O 1
ATOM 645 N N . ARG A 1 81 ? 11.503 -5.501 -14.052 1.00 82.38 81 ARG A N 1
ATOM 646 C CA . ARG A 1 81 ? 11.795 -4.406 -15.002 1.00 82.38 81 ARG A CA 1
ATOM 647 C C . ARG A 1 81 ? 11.604 -3.012 -14.400 1.00 82.38 81 ARG A C 1
ATOM 649 O O . ARG A 1 81 ? 12.188 -2.067 -14.919 1.00 82.38 81 ARG A O 1
ATOM 656 N N . VAL A 1 82 ? 10.831 -2.917 -13.321 1.00 85.69 82 VAL A N 1
ATOM 657 C CA . VAL A 1 82 ? 10.375 -1.650 -12.733 1.00 85.69 82 VAL A CA 1
ATOM 658 C C . VAL A 1 82 ? 11.346 -1.118 -11.690 1.00 85.69 82 VAL A C 1
ATOM 660 O O . VAL A 1 82 ? 11.560 0.085 -11.616 1.00 85.69 82 VAL A O 1
ATOM 663 N N . CYS A 1 83 ? 12.011 -1.996 -10.930 1.00 83.75 83 CYS A N 1
ATOM 664 C CA . CYS A 1 83 ? 12.995 -1.565 -9.940 1.00 83.75 83 CYS A CA 1
ATOM 665 C C . CYS A 1 83 ? 14.159 -0.790 -10.598 1.00 83.75 83 CYS A C 1
ATOM 667 O O . CYS A 1 83 ? 14.914 -1.376 -11.389 1.00 83.75 83 CYS A O 1
ATOM 669 N N . PRO A 1 84 ? 14.354 0.496 -10.246 1.00 67.88 84 PRO A N 1
ATOM 670 C CA . PRO A 1 84 ? 15.496 1.263 -10.714 1.00 67.88 84 PRO A CA 1
ATOM 671 C C . PRO A 1 84 ? 16.758 0.809 -9.968 1.00 67.88 84 PRO A C 1
ATOM 673 O O . PRO A 1 84 ? 16.815 0.820 -8.740 1.00 67.88 84 PRO A O 1
ATOM 676 N N . GLY A 1 85 ? 17.786 0.399 -10.712 1.00 62.69 85 GLY A N 1
ATOM 677 C CA . GLY A 1 85 ? 19.112 0.125 -10.160 1.00 62.69 85 GLY A CA 1
ATOM 678 C C . GLY A 1 85 ? 19.967 -0.815 -11.015 1.00 62.69 85 GLY A C 1
ATOM 679 O O . GLY A 1 85 ? 19.587 -1.227 -12.114 1.00 62.69 85 GLY A O 1
ATOM 680 N N . SER A 1 86 ? 21.157 -1.150 -10.499 1.00 58.75 86 SER A N 1
ATOM 681 C CA . SER A 1 86 ? 22.116 -2.054 -11.157 1.00 58.75 86 SER A CA 1
ATOM 682 C C . SER A 1 86 ? 21.513 -3.446 -11.399 1.00 58.75 86 SER A C 1
ATOM 684 O O . SER A 1 86 ? 20.535 -3.827 -10.754 1.00 58.75 86 SER A O 1
ATOM 686 N N . LEU A 1 87 ? 22.122 -4.251 -12.280 1.00 61.22 87 LEU A N 1
ATOM 687 C CA . LEU A 1 87 ? 21.700 -5.626 -12.615 1.00 61.22 87 LEU A CA 1
ATOM 688 C C . LEU A 1 87 ? 21.329 -6.508 -11.396 1.00 61.22 87 LEU A C 1
ATOM 690 O O . LEU A 1 87 ? 20.511 -7.415 -11.542 1.00 61.22 87 LEU A O 1
ATOM 694 N N . ARG A 1 88 ? 21.876 -6.235 -10.196 1.00 60.88 88 ARG A N 1
ATOM 695 C CA . ARG A 1 88 ? 21.510 -6.916 -8.935 1.00 60.88 88 ARG A CA 1
ATOM 696 C C . ARG A 1 88 ? 20.157 -6.509 -8.349 1.00 60.88 88 ARG A C 1
ATOM 698 O O . ARG A 1 88 ? 19.494 -7.364 -7.786 1.00 60.88 88 ARG A O 1
ATOM 705 N N . SER A 1 89 ? 19.729 -5.257 -8.480 1.00 60.03 89 SER A N 1
ATOM 706 C CA . SER A 1 89 ? 18.406 -4.795 -8.007 1.00 60.03 89 SER A CA 1
ATOM 707 C C . SER A 1 89 ? 17.246 -5.271 -8.895 1.00 60.03 89 SER A C 1
ATOM 709 O O . SER A 1 89 ? 16.097 -5.301 -8.464 1.00 60.03 89 SER A O 1
ATOM 711 N N . ARG A 1 90 ? 17.566 -5.716 -10.119 1.00 67.75 90 ARG A N 1
ATOM 712 C CA . ARG A 1 90 ? 16.638 -6.371 -11.050 1.00 67.75 90 ARG A CA 1
ATOM 713 C C . ARG A 1 90 ? 16.504 -7.875 -10.813 1.00 67.75 90 ARG A C 1
ATOM 715 O O . ARG A 1 90 ? 15.707 -8.510 -11.500 1.00 67.75 90 ARG A O 1
ATOM 722 N N . ARG A 1 91 ? 17.297 -8.476 -9.915 1.00 74.25 91 ARG A N 1
ATOM 723 C CA . ARG A 1 91 ? 17.181 -9.908 -9.608 1.00 74.25 91 ARG A CA 1
ATOM 724 C C . ARG A 1 91 ? 15.890 -10.165 -8.846 1.00 74.25 91 ARG A C 1
ATOM 726 O O . ARG A 1 91 ? 15.524 -9.405 -7.958 1.00 74.25 91 ARG A O 1
ATOM 733 N N . TRP A 1 92 ? 15.225 -11.247 -9.215 1.00 80.50 92 TRP A N 1
ATOM 734 C CA . TRP A 1 92 ? 14.068 -11.753 -8.501 1.00 80.50 92 TRP A CA 1
ATOM 735 C C . TRP A 1 92 ? 14.494 -12.602 -7.286 1.00 80.50 92 TRP A C 1
ATOM 737 O O . TRP A 1 92 ? 15.446 -13.379 -7.421 1.00 80.50 92 TRP A O 1
ATOM 747 N N . PRO A 1 93 ? 13.800 -12.505 -6.135 1.00 86.88 93 PRO A N 1
ATOM 748 C CA . PRO A 1 93 ? 12.774 -11.512 -5.799 1.00 86.88 93 PRO A CA 1
ATOM 749 C C . PRO A 1 93 ? 13.384 -10.114 -5.644 1.00 86.88 93 PRO A C 1
ATOM 751 O O . PRO A 1 93 ? 14.441 -9.962 -5.034 1.00 86.88 93 PRO A O 1
ATOM 754 N N . CYS A 1 94 ? 12.728 -9.087 -6.189 1.00 89.00 94 CYS A N 1
ATOM 755 C CA . CYS A 1 94 ? 13.217 -7.716 -6.042 1.00 89.00 94 CYS A CA 1
ATOM 756 C C . CYS A 1 94 ? 12.950 -7.175 -4.625 1.00 89.00 94 CYS A C 1
ATOM 758 O O . CYS A 1 94 ? 12.278 -7.818 -3.812 1.00 89.00 94 CYS A O 1
ATOM 760 N N . SER A 1 95 ? 13.457 -5.975 -4.322 1.00 88.00 95 SER A N 1
ATOM 761 C CA . SER A 1 95 ? 13.310 -5.359 -2.994 1.00 88.00 95 SER A CA 1
ATOM 762 C C . SER A 1 95 ? 11.847 -5.232 -2.570 1.00 88.00 95 SER A C 1
ATOM 764 O O . SER A 1 95 ? 11.514 -5.636 -1.465 1.00 88.00 95 SER A O 1
ATOM 766 N N . VAL A 1 96 ? 10.965 -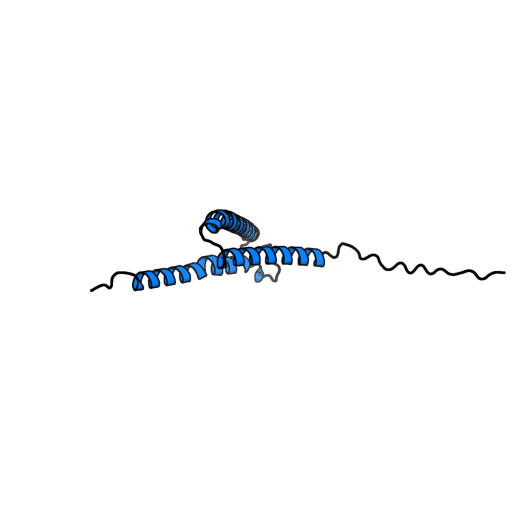4.778 -3.465 1.00 90.56 96 VAL A N 1
ATOM 767 C CA . VAL A 1 96 ? 9.524 -4.625 -3.188 1.00 90.56 96 VAL A CA 1
ATOM 768 C C . VAL A 1 96 ? 8.881 -5.944 -2.744 1.00 90.56 96 VAL A C 1
ATOM 770 O O . VAL A 1 96 ? 8.251 -5.993 -1.691 1.00 90.56 96 VAL A O 1
ATOM 773 N N . TRP A 1 97 ? 9.105 -7.036 -3.481 1.00 90.44 97 TRP A N 1
ATOM 774 C CA . TRP A 1 97 ? 8.593 -8.362 -3.115 1.00 90.44 97 TRP A CA 1
ATOM 775 C C . TRP A 1 97 ? 9.206 -8.903 -1.823 1.00 90.44 97 TRP A C 1
ATOM 777 O O . TRP A 1 97 ? 8.510 -9.508 -1.009 1.00 90.44 97 TRP A O 1
ATOM 787 N N . THR A 1 98 ? 10.498 -8.655 -1.607 1.00 89.88 98 THR A N 1
ATOM 788 C CA . THR A 1 98 ? 11.190 -9.052 -0.375 1.00 89.88 98 THR A CA 1
ATOM 789 C C . THR A 1 98 ? 10.604 -8.327 0.839 1.00 89.88 98 THR A C 1
ATOM 791 O O . THR A 1 98 ? 10.297 -8.962 1.848 1.00 89.88 98 THR A O 1
ATOM 794 N N . THR A 1 99 ? 10.385 -7.014 0.734 1.00 90.50 99 THR A N 1
ATOM 795 C CA . THR A 1 99 ? 9.755 -6.203 1.780 1.00 90.50 99 THR A CA 1
ATOM 796 C C . THR A 1 99 ? 8.316 -6.642 2.022 1.00 90.50 99 THR A C 1
ATOM 798 O O . THR A 1 99 ? 7.945 -6.863 3.172 1.00 90.50 99 THR A O 1
ATOM 801 N N . ALA A 1 100 ? 7.523 -6.847 0.967 1.00 90.94 100 ALA A N 1
ATOM 802 C CA . ALA A 1 100 ? 6.146 -7.316 1.099 1.00 90.94 100 ALA A CA 1
ATOM 803 C C . ALA A 1 100 ? 6.075 -8.665 1.828 1.00 90.94 100 ALA A C 1
ATOM 805 O O . ALA A 1 100 ? 5.288 -8.817 2.759 1.00 90.94 100 ALA A O 1
ATOM 806 N N . HIS A 1 101 ? 6.945 -9.619 1.485 1.00 89.06 101 HIS A N 1
ATOM 807 C CA . HIS A 1 101 ? 7.022 -10.901 2.184 1.00 89.06 101 HIS A CA 1
ATOM 808 C C . HIS A 1 101 ? 7.365 -10.726 3.673 1.00 89.06 101 HIS A C 1
ATOM 810 O O . HIS A 1 101 ? 6.728 -11.326 4.539 1.00 89.06 101 HIS A O 1
ATOM 816 N N . GLN A 1 102 ? 8.357 -9.895 4.000 1.00 89.94 102 GLN A N 1
ATOM 817 C CA . GLN A 1 102 ? 8.748 -9.650 5.392 1.00 89.94 102 GLN A CA 1
ATOM 818 C C . GLN A 1 102 ? 7.610 -9.019 6.207 1.00 89.94 102 GLN A C 1
ATOM 820 O O . GLN A 1 102 ? 7.308 -9.495 7.298 1.00 89.94 102 GLN A O 1
ATOM 825 N N . GLN A 1 103 ? 6.944 -7.997 5.668 1.00 87.31 103 GLN A N 1
ATOM 826 C CA . GLN A 1 103 ? 5.901 -7.263 6.387 1.00 87.31 103 GLN A CA 1
ATOM 827 C C . GLN A 1 103 ? 4.573 -8.027 6.463 1.00 87.31 103 GLN A C 1
ATOM 829 O O . GLN A 1 103 ? 3.892 -7.979 7.483 1.00 87.31 103 GLN A O 1
ATOM 834 N N . LEU A 1 104 ? 4.200 -8.768 5.416 1.00 85.56 104 LEU A N 1
ATOM 835 C CA . LEU A 1 104 ? 2.924 -9.486 5.384 1.00 85.56 104 LEU A CA 1
ATOM 836 C C . LEU A 1 104 ? 2.993 -10.895 5.954 1.00 85.56 104 LEU A C 1
ATOM 838 O O . LEU A 1 104 ? 1.968 -11.399 6.383 1.00 85.56 104 LEU A O 1
ATOM 842 N N . ILE A 1 105 ? 4.143 -11.563 5.903 1.00 86.94 105 ILE A N 1
ATOM 843 C CA . ILE A 1 105 ? 4.264 -12.975 6.299 1.00 86.94 105 ILE A CA 1
ATOM 844 C C . ILE A 1 105 ? 5.205 -13.103 7.491 1.00 86.94 105 ILE A C 1
ATOM 846 O O . ILE A 1 105 ? 4.860 -13.766 8.469 1.00 86.94 105 ILE A O 1
ATOM 850 N N . GLY A 1 106 ? 6.349 -12.411 7.450 1.00 76.50 106 GLY A N 1
ATOM 851 C CA . GLY A 1 106 ? 7.296 -12.371 8.568 1.00 76.50 106 GLY A CA 1
ATOM 852 C C . GLY A 1 106 ? 6.645 -11.869 9.859 1.00 76.50 106 GLY A C 1
ATOM 853 O O . GLY A 1 106 ? 6.703 -12.551 10.876 1.00 76.50 106 GLY A O 1
ATOM 854 N N . ASN A 1 107 ? 5.913 -10.753 9.797 1.00 66.06 107 ASN A N 1
ATOM 855 C CA . ASN A 1 107 ? 5.206 -10.213 10.966 1.00 66.06 107 ASN A CA 1
ATOM 856 C C . ASN A 1 107 ? 4.018 -11.085 11.424 1.00 66.06 107 ASN A C 1
ATOM 858 O O . ASN A 1 107 ? 3.725 -11.162 12.618 1.00 66.06 107 ASN A O 1
ATOM 862 N N . GLN A 1 108 ? 3.317 -11.770 10.512 1.00 61.19 108 GLN A N 1
ATOM 863 C CA . GLN A 1 108 ? 2.169 -12.616 10.882 1.00 61.19 108 GLN A CA 1
ATOM 864 C C . GLN A 1 108 ? 2.584 -13.825 11.721 1.00 61.19 108 GLN A C 1
ATOM 866 O O . GLN A 1 108 ? 1.834 -14.238 12.611 1.00 61.19 108 GLN A O 1
ATOM 871 N N . ALA A 1 109 ? 3.779 -14.373 11.479 1.00 62.31 109 ALA A N 1
ATOM 872 C CA . ALA A 1 109 ? 4.345 -15.420 12.323 1.00 62.31 109 ALA A CA 1
ATOM 873 C C . ALA A 1 109 ? 4.497 -14.927 13.774 1.00 62.31 109 ALA A C 1
ATOM 875 O O . ALA A 1 109 ? 4.056 -15.604 14.707 1.00 62.31 109 ALA A O 1
ATOM 876 N N . ASP A 1 110 ? 4.993 -13.704 13.968 1.00 64.50 110 ASP A N 1
ATOM 877 C CA . ASP A 1 110 ? 5.176 -13.107 15.294 1.00 64.50 110 ASP A CA 1
ATOM 878 C C . ASP A 1 110 ? 3.846 -12.814 16.003 1.00 64.50 110 ASP A C 1
ATOM 880 O O . ASP A 1 110 ? 3.686 -13.119 17.192 1.00 64.50 110 ASP A O 1
ATOM 884 N N . HIS A 1 111 ? 2.855 -12.271 15.288 1.00 64.75 111 HIS A N 1
ATOM 885 C CA . HIS A 1 111 ? 1.512 -12.046 15.838 1.00 64.75 111 HIS A CA 1
ATOM 886 C C . HIS A 1 111 ? 0.816 -13.361 16.217 1.00 64.75 111 HIS A C 1
ATOM 888 O O . HIS A 1 111 ? 0.180 -13.445 17.273 1.00 64.75 111 HIS A O 1
ATOM 894 N N . SER A 1 112 ? 0.977 -14.407 15.403 1.00 67.75 112 SER A N 1
ATOM 895 C CA . SER A 1 112 ? 0.417 -15.737 15.667 1.00 67.75 112 SER A CA 1
ATOM 896 C C . SER A 1 112 ? 1.038 -16.376 16.912 1.00 67.75 112 SER A C 1
ATOM 898 O O . SER A 1 112 ? 0.316 -16.908 17.758 1.00 67.75 112 SER A O 1
ATOM 900 N N . VAL A 1 113 ? 2.357 -16.248 17.093 1.00 69.19 113 VAL A N 1
ATOM 901 C CA . VAL A 1 113 ? 3.069 -16.722 18.294 1.00 69.19 113 VAL A CA 1
ATOM 902 C C . VAL A 1 113 ? 2.634 -15.955 19.545 1.00 69.19 113 VAL A C 1
ATOM 904 O O . VAL A 1 113 ? 2.400 -16.569 20.589 1.00 69.19 113 VAL A O 1
ATOM 907 N N . LYS A 1 114 ? 2.481 -14.625 19.466 1.00 68.06 114 LYS A N 1
ATOM 908 C CA . LYS A 1 114 ? 1.977 -13.811 20.588 1.00 68.06 114 LYS A CA 1
ATOM 909 C C . LYS A 1 114 ? 0.564 -14.231 20.997 1.00 68.06 114 LYS A C 1
ATOM 911 O O . LYS A 1 114 ? 0.327 -14.451 22.184 1.00 68.06 114 LYS A O 1
ATOM 916 N N . ARG A 1 115 ? -0.343 -14.425 20.031 1.00 68.12 115 ARG A N 1
ATOM 917 C CA . ARG A 1 115 ? -1.706 -14.914 20.304 1.00 68.12 115 ARG A CA 1
ATOM 918 C C . ARG A 1 115 ? -1.709 -16.320 20.904 1.00 68.12 115 ARG A C 1
ATOM 920 O O . ARG A 1 115 ? -2.452 -16.564 21.848 1.00 68.12 115 ARG A O 1
ATOM 927 N N . ALA A 1 116 ? -0.863 -17.231 20.422 1.00 71.19 116 ALA A N 1
ATOM 928 C CA . ALA A 1 116 ? -0.734 -18.571 20.998 1.00 71.19 116 ALA A CA 1
ATOM 929 C C . ALA A 1 116 ? -0.241 -18.534 22.458 1.00 71.19 116 ALA A C 1
ATOM 931 O O . ALA A 1 116 ? -0.808 -19.206 23.318 1.00 71.19 116 ALA A O 1
ATOM 932 N N . LYS A 1 117 ? 0.756 -17.690 22.766 1.00 67.44 117 LYS A N 1
ATOM 933 C CA . LYS A 1 117 ? 1.237 -17.470 24.142 1.00 67.44 117 LYS A CA 1
ATOM 934 C C . LYS A 1 117 ? 0.173 -16.851 25.049 1.00 67.44 117 LYS A C 1
ATOM 936 O O . LYS A 1 117 ? 0.074 -17.244 26.207 1.00 67.44 117 LYS A O 1
ATOM 941 N N . GLN A 1 118 ? -0.620 -15.905 24.546 1.00 68.94 118 GLN A N 1
ATOM 942 C CA . GLN A 1 118 ? -1.725 -15.315 25.305 1.00 68.94 118 GLN A CA 1
ATOM 943 C C . GLN A 1 118 ? -2.787 -16.368 25.645 1.00 68.94 118 GLN A C 1
ATOM 945 O O . GLN A 1 118 ? -3.144 -16.512 26.809 1.00 68.94 118 GLN A O 1
ATOM 950 N N . ARG A 1 119 ? -3.192 -17.198 24.675 1.00 67.44 119 ARG A N 1
ATOM 951 C CA . ARG A 1 119 ? -4.139 -18.302 24.911 1.00 67.44 119 ARG A CA 1
ATOM 952 C C . ARG A 1 119 ? -3.611 -19.357 25.886 1.00 67.44 119 ARG A C 1
ATOM 954 O O . ARG A 1 119 ? -4.406 -19.943 26.604 1.00 67.44 119 ARG A O 1
ATOM 961 N N . TYR A 1 120 ? -2.299 -19.590 25.940 1.00 64.62 120 TYR A N 1
ATOM 962 C CA . TYR A 1 120 ? -1.691 -20.451 26.963 1.00 64.62 120 TYR A CA 1
ATOM 963 C C . TYR A 1 120 ? -1.770 -19.834 28.370 1.00 64.62 120 TYR A C 1
ATOM 965 O O . TYR A 1 120 ? -1.978 -20.552 29.339 1.00 64.62 120 TYR A O 1
ATOM 973 N N . ARG A 1 121 ? -1.632 -18.506 28.492 1.00 65.12 121 ARG A N 1
ATOM 974 C CA . ARG A 1 121 ? -1.763 -17.785 29.775 1.00 65.12 121 ARG A CA 1
ATOM 975 C C . ARG A 1 121 ? -3.212 -17.661 30.254 1.00 65.12 121 ARG A C 1
ATOM 977 O O . ARG A 1 121 ? -3.430 -17.568 31.453 1.00 65.12 121 ARG A O 1
ATOM 984 N N . GLU A 1 122 ? -4.163 -17.612 29.325 1.00 64.12 122 GLU A N 1
ATOM 985 C CA . GLU A 1 122 ? -5.600 -17.435 29.592 1.00 64.12 122 GLU A CA 1
ATOM 986 C C . GLU A 1 122 ? -6.391 -18.755 29.569 1.00 64.12 122 GLU A C 1
ATOM 988 O O . GLU A 1 122 ? -7.566 -18.784 29.931 1.00 64.12 122 GLU A O 1
ATOM 993 N N . GLY A 1 123 ? -5.770 -19.855 29.136 1.00 56.03 123 GLY A N 1
ATOM 994 C CA . GLY A 1 123 ? -6.349 -21.192 29.228 1.00 56.03 123 GLY A CA 1
ATOM 995 C C . GLY A 1 123 ? -6.440 -21.648 30.688 1.00 56.03 123 GLY A C 1
ATOM 996 O O . GLY A 1 123 ? -5.606 -21.241 31.500 1.00 56.03 123 GLY A O 1
ATOM 997 N N . PRO A 1 124 ? -7.433 -22.487 31.047 1.00 55.72 124 PRO A N 1
ATOM 998 C CA . PRO A 1 124 ? -7.531 -23.017 32.399 1.00 55.72 124 PRO A CA 1
ATOM 999 C C . PRO A 1 124 ? -6.227 -23.750 32.695 1.00 55.72 124 PRO A C 1
ATOM 1001 O O . PRO A 1 124 ? -5.832 -24.621 31.916 1.00 55.72 124 PRO A O 1
ATOM 1004 N N . GLY A 1 125 ? -5.546 -23.338 33.770 1.00 57.12 125 GLY A N 1
ATOM 1005 C CA . GLY A 1 125 ? -4.323 -23.978 34.238 1.00 57.12 125 GLY A CA 1
ATOM 1006 C C . GLY A 1 125 ? -4.506 -25.489 34.185 1.00 57.12 125 GLY A C 1
ATOM 1007 O O . GLY A 1 125 ? -5.429 -26.026 34.796 1.00 57.12 125 GLY A O 1
ATOM 1008 N N . PHE A 1 126 ? -3.699 -26.143 33.355 1.00 44.59 126 PHE A N 1
ATOM 1009 C CA . PHE A 1 126 ? -3.673 -27.597 33.297 1.00 44.59 126 PHE A CA 1
ATOM 1010 C C . PHE A 1 126 ? -3.181 -28.106 34.670 1.00 44.59 126 PHE A C 1
ATOM 1012 O O . PHE A 1 126 ? -2.319 -27.431 35.240 1.00 44.59 126 PHE A O 1
ATOM 1019 N N . PRO A 1 127 ? -3.760 -29.194 35.221 1.00 59.06 127 PRO A N 1
ATOM 1020 C CA . PRO A 1 127 ? -3.570 -29.623 36.613 1.00 59.06 127 PRO A CA 1
ATOM 1021 C C . PRO A 1 127 ? -2.113 -29.807 37.043 1.00 59.06 127 PRO A C 1
ATOM 1023 O O . PRO A 1 127 ? -1.281 -30.198 36.191 1.00 59.06 127 PRO A O 1
#

Sequence (127 aa):
MTLGDDVTDTRAPEPDGTDPTRWDRERREAVLDQLDRLDEVAREGEADTLLPLARSELYRLTESLRALLDEHQPNEHGRCRVCPGSLRSRRWPCSVWTTAHQQLIGNQADHSVKRAKQRYREGPGFP

pLDDT: mean 75.87, std 14.44, range [39.41, 95.06]